Protein AF-A0A847MHP6-F1 (afdb_monomer_lite)

Secondary structure (DSSP, 8-state):
--GGGHHHHHHHHHHH-TT--EEEESSHHHHHHHHHHHHHTT-TT-EEEEES--HHHHHHHHTT-SEEEEEEE-HHHHHHHHHHHHHHHHTTPPPPS-----EEEE-GGGHHHHHHHHHSSPPPHHHHTT--

pLDDT: mean 96.23, std 4.52, range [62.81, 98.81]

Radius of gyration: 17.7 Å; chains: 1; bounding box: 39×30×49 Å

Sequence (132 aa):
ANPADSETIASALITQHPEITGFYVPWDTPAEGVVAACRAAKRPDIKIVTLDLGANNALDMAQDGNVVGIAADLAYMLGYTKAMMGVYGVLGKPAPPFVIVPAIKVTKENLVEGWRESLHQDPPPEIMDLYN

Foldseek 3Di:
DDLVCLLVVLLVCCVVCVVAQEDEDEADSSVLSNLVSCVVVVNQRYAYEYEADDQNLLLCQLVSGRYFKYKYFLQVVVVVVVVVQVVCVVVVHDDDPDDGGDIDIDGNVCSQVNCCRRPVDGHDVSSVVSVD

Structure (mmCIF, N/CA/C/O backbone):
data_AF-A0A847MHP6-F1
#
_entry.id   AF-A0A847MHP6-F1
#
loop_
_atom_site.group_PDB
_atom_site.id
_atom_site.type_symbol
_atom_site.label_atom_id
_atom_site.label_alt_id
_atom_site.label_comp_id
_atom_site.label_asym_id
_atom_site.label_entity_id
_atom_site.label_seq_id
_atom_site.pdbx_PDB_ins_code
_atom_site.Cartn_x
_atom_site.Cartn_y
_atom_site.Cartn_z
_atom_site.occupancy
_atom_site.B_iso_or_equiv
_atom_site.auth_seq_id
_atom_site.auth_comp_id
_atom_site.auth_asym_id
_atom_site.auth_atom_id
_atom_site.pdbx_PDB_model_num
ATOM 1 N N . ALA A 1 1 ? 13.244 -3.962 11.980 1.00 62.81 1 ALA A N 1
ATOM 2 C CA . ALA A 1 1 ? 13.841 -3.489 10.716 1.00 62.81 1 ALA A CA 1
ATOM 3 C C . ALA A 1 1 ? 13.437 -2.035 10.521 1.00 62.81 1 ALA A C 1
ATOM 5 O O . ALA A 1 1 ? 12.339 -1.689 10.951 1.00 62.81 1 ALA A O 1
ATOM 6 N N . ASN A 1 2 ? 14.304 -1.191 9.962 1.00 82.56 2 ASN A N 1
ATOM 7 C CA . ASN A 1 2 ? 13.951 0.190 9.638 1.00 82.56 2 ASN A CA 1
ATOM 8 C C . ASN A 1 2 ? 13.210 0.190 8.283 1.00 82.56 2 ASN A C 1
ATOM 10 O O . ASN A 1 2 ? 13.699 -0.451 7.355 1.00 82.56 2 ASN A O 1
ATOM 14 N N . PRO A 1 3 ? 12.048 0.858 8.132 1.00 78.12 3 PRO A N 1
ATOM 15 C CA . PRO A 1 3 ? 11.348 0.953 6.843 1.00 78.12 3 PRO A CA 1
ATOM 16 C C . PRO A 1 3 ? 12.240 1.409 5.684 1.00 78.12 3 PRO A C 1
ATOM 18 O O . PRO A 1 3 ? 12.071 0.938 4.561 1.00 78.12 3 PRO A O 1
ATOM 21 N N . ALA A 1 4 ? 13.222 2.267 5.975 1.00 83.00 4 ALA A N 1
ATOM 22 C CA . ALA A 1 4 ? 14.182 2.778 5.000 1.00 83.00 4 ALA A CA 1
ATOM 23 C C . ALA A 1 4 ? 15.094 1.691 4.398 1.00 83.00 4 ALA A C 1
ATOM 25 O O . ALA A 1 4 ? 15.670 1.894 3.334 1.00 83.00 4 ALA A O 1
ATOM 26 N N . ASP A 1 5 ? 15.207 0.523 5.037 1.00 94.06 5 ASP A N 1
ATOM 27 C CA . ASP A 1 5 ? 16.060 -0.568 4.554 1.00 94.06 5 ASP A CA 1
ATOM 28 C C . ASP A 1 5 ? 15.406 -1.346 3.391 1.00 94.06 5 ASP A C 1
ATOM 30 O O . ASP A 1 5 ? 16.079 -2.111 2.695 1.00 94.06 5 ASP A O 1
ATOM 34 N N . SER A 1 6 ? 14.095 -1.171 3.179 1.00 96.19 6 SER A N 1
ATOM 35 C CA . SER A 1 6 ? 13.284 -1.949 2.229 1.00 96.19 6 SER A CA 1
ATOM 36 C C . SER A 1 6 ? 13.791 -1.876 0.787 1.00 96.19 6 SER A C 1
ATOM 38 O O . SER A 1 6 ? 13.891 -2.914 0.137 1.00 96.19 6 SER A O 1
ATOM 40 N N . GLU A 1 7 ? 14.190 -0.696 0.306 1.00 97.25 7 GLU A N 1
ATOM 41 C CA . GLU A 1 7 ? 14.735 -0.520 -1.047 1.00 97.25 7 GLU A CA 1
ATOM 42 C C . GLU A 1 7 ? 16.046 -1.290 -1.236 1.00 97.25 7 GLU A C 1
ATOM 44 O O . GLU A 1 7 ? 16.232 -1.983 -2.240 1.00 97.25 7 GLU A O 1
ATOM 49 N N . THR A 1 8 ? 16.946 -1.218 -0.250 1.00 97.62 8 THR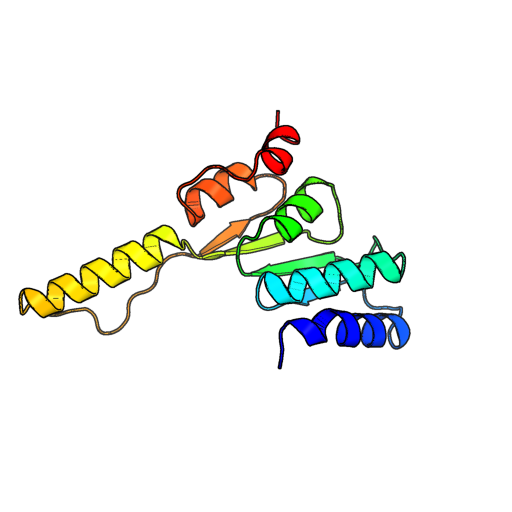 A N 1
ATOM 50 C CA . THR A 1 8 ? 18.242 -1.914 -0.302 1.00 97.62 8 THR A CA 1
ATOM 51 C C . THR A 1 8 ? 18.034 -3.426 -0.316 1.00 97.62 8 THR A C 1
ATOM 53 O O . THR A 1 8 ? 18.635 -4.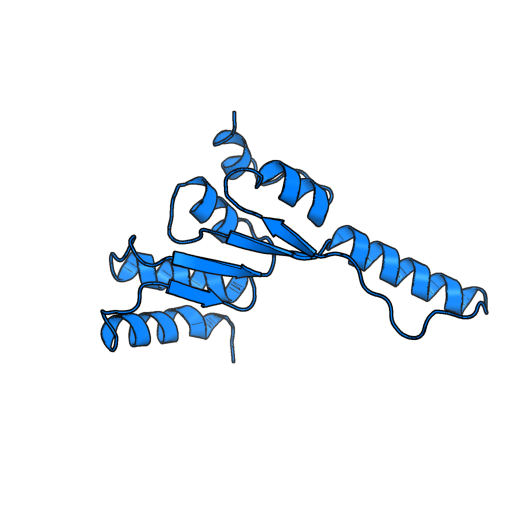136 -1.124 1.00 97.62 8 THR A O 1
ATOM 56 N N . ILE A 1 9 ? 17.143 -3.922 0.547 1.00 97.75 9 ILE A N 1
ATOM 57 C CA . ILE A 1 9 ? 16.814 -5.347 0.635 1.00 97.75 9 ILE A CA 1
ATOM 58 C C . ILE A 1 9 ? 16.154 -5.825 -0.664 1.00 97.75 9 ILE A C 1
ATOM 60 O O . ILE A 1 9 ? 16.583 -6.831 -1.227 1.00 97.75 9 ILE A O 1
ATOM 64 N N . ALA A 1 10 ? 15.154 -5.104 -1.177 1.00 98.12 10 ALA A N 1
ATOM 65 C CA . ALA A 1 10 ? 14.463 -5.472 -2.410 1.00 98.12 10 ALA A CA 1
ATOM 66 C C . ALA A 1 10 ? 15.402 -5.444 -3.622 1.00 98.12 10 ALA A C 1
ATOM 68 O O . ALA A 1 10 ? 15.385 -6.374 -4.424 1.00 98.12 10 ALA A O 1
ATOM 69 N N . SER A 1 11 ? 16.285 -4.447 -3.722 1.00 98.31 11 SER A N 1
ATOM 70 C CA . SER A 1 11 ? 17.295 -4.372 -4.787 1.00 98.31 11 SER A CA 1
ATOM 71 C C . SER A 1 11 ? 18.238 -5.577 -4.765 1.00 98.31 11 SER A C 1
ATOM 73 O O . SER A 1 11 ? 18.533 -6.169 -5.809 1.00 98.31 11 SER A O 1
ATOM 75 N N . ALA A 1 12 ? 18.679 -5.984 -3.570 1.00 98.38 12 ALA A N 1
ATOM 76 C CA . ALA A 1 12 ? 19.506 -7.169 -3.393 1.00 98.38 12 ALA A CA 1
ATOM 77 C C . ALA A 1 12 ? 18.751 -8.451 -3.781 1.00 98.38 12 ALA A C 1
ATOM 79 O O . ALA A 1 12 ? 19.323 -9.294 -4.473 1.00 98.38 12 ALA A O 1
ATOM 80 N N . LEU A 1 13 ? 17.478 -8.577 -3.391 1.00 98.44 13 LEU A N 1
ATOM 81 C CA . LEU A 1 13 ? 16.629 -9.718 -3.743 1.00 98.44 13 LEU A CA 1
ATOM 82 C C . LEU A 1 13 ? 16.397 -9.811 -5.251 1.00 98.44 13 LEU A C 1
ATOM 84 O O . LEU A 1 13 ? 16.622 -10.871 -5.817 1.00 98.44 13 LEU A O 1
ATOM 88 N N . ILE A 1 14 ? 16.030 -8.715 -5.918 1.00 98.50 14 ILE A N 1
ATOM 89 C CA . ILE A 1 14 ? 15.809 -8.689 -7.374 1.00 98.50 14 ILE A CA 1
ATOM 90 C C . ILE A 1 14 ? 17.088 -9.073 -8.133 1.00 98.50 14 ILE A C 1
ATOM 92 O O . ILE A 1 14 ? 17.025 -9.776 -9.139 1.00 98.50 14 ILE A O 1
ATOM 96 N N . THR A 1 15 ? 18.252 -8.631 -7.647 1.00 98.25 15 THR A N 1
ATOM 97 C CA . THR A 1 15 ? 19.552 -8.951 -8.261 1.00 98.25 15 THR A CA 1
ATOM 98 C C . THR A 1 15 ? 19.925 -10.423 -8.078 1.00 98.25 15 THR A C 1
ATOM 100 O O . THR A 1 15 ? 20.428 -11.050 -9.007 1.00 98.25 15 THR A O 1
ATOM 103 N N . GLN A 1 16 ? 19.706 -10.973 -6.881 1.00 98.56 16 GLN A N 1
ATOM 104 C CA . GLN A 1 16 ? 20.058 -12.360 -6.550 1.00 98.56 16 GLN A CA 1
ATOM 105 C C . GLN A 1 16 ? 19.054 -13.380 -7.103 1.00 98.56 16 GLN A C 1
ATOM 107 O O . GLN A 1 16 ? 19.442 -14.504 -7.410 1.00 98.56 16 GLN A O 1
ATOM 112 N N . HIS A 1 17 ? 17.793 -12.973 -7.242 1.00 98.25 17 HIS A N 1
ATOM 113 C CA . HIS A 1 17 ? 16.657 -13.811 -7.610 1.00 98.25 17 HIS A CA 1
ATOM 114 C C . HIS A 1 17 ? 15.869 -13.162 -8.759 1.00 98.25 17 HIS A C 1
ATOM 116 O O . HIS A 1 17 ? 14.780 -12.611 -8.547 1.00 98.25 17 HIS A O 1
ATOM 122 N N . PRO A 1 18 ? 16.404 -13.180 -9.995 1.00 96.69 18 PRO A N 1
ATOM 123 C CA . PRO A 1 18 ? 15.740 -12.573 -11.146 1.00 96.69 18 PRO A CA 1
ATOM 124 C C . PRO A 1 18 ? 14.361 -13.187 -11.444 1.00 96.69 18 PRO A C 1
ATOM 126 O O . PRO A 1 18 ? 13.534 -12.528 -12.071 1.00 96.69 18 PRO A O 1
ATOM 129 N N . GLU A 1 19 ? 14.086 -14.403 -10.970 1.00 98.19 19 GLU A N 1
ATOM 130 C CA . GLU A 1 19 ? 12.809 -15.112 -11.081 1.00 98.19 19 GLU A CA 1
ATOM 131 C C . GLU A 1 19 ? 11.674 -14.535 -10.223 1.00 98.19 19 GLU A C 1
ATOM 133 O O . GLU A 1 19 ? 10.520 -14.932 -10.402 1.00 98.19 19 GLU A O 1
ATOM 138 N N . ILE A 1 20 ? 11.963 -13.618 -9.292 1.00 98.31 20 ILE A N 1
ATOM 139 C CA . ILE A 1 20 ? 10.927 -12.971 -8.481 1.00 98.31 20 ILE A CA 1
ATOM 140 C C . ILE A 1 20 ? 9.933 -12.262 -9.400 1.00 98.31 20 ILE A C 1
ATOM 142 O O . ILE A 1 20 ? 10.312 -11.460 -10.252 1.00 98.31 20 ILE A O 1
ATOM 146 N N . THR A 1 21 ? 8.651 -12.543 -9.183 1.00 98.50 21 THR A N 1
ATOM 147 C CA . THR A 1 21 ? 7.522 -11.925 -9.896 1.00 98.50 21 THR A CA 1
ATOM 148 C C . THR A 1 21 ? 6.598 -11.145 -8.970 1.00 98.50 21 THR A C 1
ATOM 150 O O . THR A 1 21 ? 5.678 -10.482 -9.443 1.00 98.50 21 THR A O 1
ATOM 153 N N . GLY A 1 22 ? 6.841 -11.156 -7.657 1.00 98.44 22 GLY A N 1
ATOM 154 C CA . GLY A 1 22 ? 6.078 -10.316 -6.749 1.00 98.44 22 GLY A CA 1
ATOM 155 C C . GLY A 1 22 ? 6.607 -10.227 -5.327 1.00 98.44 22 GLY A C 1
ATOM 156 O O . GLY A 1 22 ? 7.412 -11.047 -4.886 1.00 98.44 22 GLY A O 1
ATOM 157 N N . PHE A 1 23 ? 6.110 -9.216 -4.620 1.00 98.56 23 PHE A N 1
ATOM 158 C CA . PHE A 1 23 ? 6.390 -8.941 -3.218 1.00 98.56 23 PHE A CA 1
ATOM 159 C C . PHE A 1 23 ? 5.090 -8.754 -2.437 1.00 98.56 23 PHE A C 1
ATOM 161 O O . PHE A 1 23 ? 4.154 -8.103 -2.902 1.00 98.56 23 PHE A O 1
ATOM 168 N N . TYR A 1 24 ? 5.074 -9.276 -1.213 1.00 98.06 24 TYR A N 1
ATOM 169 C CA . TYR A 1 24 ? 4.181 -8.795 -0.166 1.00 98.06 24 TYR A CA 1
ATOM 170 C C . TYR A 1 24 ? 4.977 -7.895 0.779 1.00 98.06 24 TYR A C 1
ATOM 172 O O . TYR A 1 24 ? 6.069 -8.276 1.208 1.00 98.06 24 TYR A O 1
ATOM 180 N N . VAL A 1 25 ? 4.435 -6.722 1.110 1.00 97.50 25 VAL A N 1
ATOM 181 C CA . VAL A 1 25 ? 5.109 -5.731 1.958 1.00 97.50 25 VAL A CA 1
ATOM 182 C C . VAL A 1 25 ? 4.166 -5.278 3.078 1.00 97.50 25 VAL A C 1
ATOM 184 O O . VAL A 1 25 ? 3.016 -4.955 2.792 1.00 97.50 25 VAL A O 1
ATOM 187 N N . PRO A 1 26 ? 4.597 -5.267 4.352 1.00 93.56 26 PRO A N 1
ATOM 188 C CA . PRO A 1 26 ? 3.667 -5.289 5.481 1.00 93.56 26 PRO A CA 1
ATOM 189 C C . PRO A 1 26 ? 2.953 -3.969 5.792 1.00 93.56 26 PRO A C 1
ATOM 191 O O . PRO A 1 26 ? 2.025 -4.012 6.590 1.00 93.56 26 PRO A O 1
ATOM 194 N N . TRP A 1 27 ? 3.381 -2.835 5.234 1.00 94.88 27 TRP A N 1
ATOM 195 C CA . TRP A 1 27 ? 2.637 -1.571 5.254 1.00 94.88 27 TRP A CA 1
ATOM 196 C C . TRP A 1 27 ? 3.179 -0.602 4.185 1.00 94.88 27 TRP A C 1
ATOM 198 O O . TRP A 1 27 ? 4.183 -0.900 3.531 1.00 94.88 27 TRP A O 1
ATOM 208 N N . ASP A 1 28 ? 2.557 0.568 4.065 1.00 95.75 28 ASP A N 1
ATOM 209 C CA . ASP A 1 28 ? 2.798 1.585 3.037 1.00 95.75 28 ASP A CA 1
ATOM 210 C C . ASP A 1 28 ? 4.271 2.026 2.887 1.00 95.75 28 ASP A C 1
ATOM 212 O O . ASP A 1 28 ? 4.890 1.802 1.847 1.00 95.75 28 ASP A O 1
ATOM 216 N N . THR A 1 29 ? 4.887 2.592 3.930 1.00 96.25 29 THR A N 1
ATOM 217 C CA . THR A 1 29 ? 6.250 3.161 3.843 1.00 96.25 29 THR A CA 1
ATOM 218 C C . THR A 1 29 ? 7.323 2.199 3.294 1.00 96.25 29 THR A C 1
ATOM 220 O O . THR A 1 29 ? 8.073 2.597 2.406 1.00 96.25 29 THR A O 1
ATOM 223 N N . PRO A 1 30 ? 7.465 0.941 3.761 1.00 97.38 30 PRO A N 1
ATOM 224 C CA . PRO A 1 30 ? 8.418 0.013 3.165 1.00 97.38 30 PRO A CA 1
ATOM 225 C C . PRO A 1 30 ? 8.015 -0.417 1.750 1.00 97.38 30 PRO A C 1
ATOM 227 O O . PRO A 1 30 ? 8.894 -0.770 0.968 1.00 97.38 30 PRO A O 1
ATOM 230 N N . ALA A 1 31 ? 6.727 -0.395 1.391 1.00 98.25 31 ALA A N 1
ATOM 231 C CA . ALA A 1 31 ? 6.304 -0.709 0.027 1.00 98.25 31 ALA A CA 1
ATOM 232 C C . ALA A 1 31 ? 6.800 0.340 -0.973 1.00 98.25 31 ALA A C 1
ATOM 234 O O . ALA A 1 31 ? 7.235 -0.042 -2.058 1.00 98.25 31 ALA A O 1
ATOM 235 N N . GLU A 1 32 ? 6.882 1.615 -0.574 1.00 97.88 32 GLU A N 1
ATOM 236 C CA . GLU A 1 32 ? 7.480 2.668 -1.407 1.00 97.88 32 GLU A CA 1
ATOM 237 C C . GLU A 1 32 ? 8.933 2.338 -1.787 1.00 97.88 32 GLU A C 1
ATOM 239 O O . GLU A 1 32 ? 9.332 2.485 -2.944 1.00 97.88 32 GLU A O 1
ATOM 244 N N . GLY A 1 33 ? 9.720 1.818 -0.837 1.00 97.81 33 GLY A N 1
ATOM 245 C CA . GLY A 1 33 ? 11.095 1.385 -1.097 1.00 97.81 33 GLY A CA 1
ATOM 246 C C . GLY A 1 33 ? 11.174 0.189 -2.052 1.00 97.81 33 GLY A C 1
ATOM 247 O O . GLY A 1 33 ? 12.053 0.131 -2.912 1.00 97.81 33 GLY A O 1
ATOM 248 N N . VAL A 1 34 ? 10.228 -0.752 -1.969 1.00 98.56 34 VAL A N 1
ATOM 249 C CA . VAL A 1 34 ? 10.154 -1.882 -2.914 1.00 98.56 34 VAL A CA 1
ATOM 250 C C . VAL A 1 34 ? 9.756 -1.413 -4.319 1.00 98.56 34 VAL A C 1
ATOM 252 O O . VAL A 1 34 ? 10.339 -1.883 -5.299 1.00 98.56 34 VAL A O 1
ATOM 255 N N . VAL A 1 35 ? 8.828 -0.456 -4.437 1.00 98.56 35 VAL A N 1
ATOM 256 C CA . VAL A 1 35 ? 8.472 0.192 -5.714 1.00 98.56 35 VAL A CA 1
ATOM 257 C C . VAL A 1 35 ? 9.695 0.890 -6.318 1.00 98.56 35 VAL A C 1
ATOM 259 O O . VAL A 1 35 ? 9.995 0.695 -7.500 1.00 98.56 35 VAL A O 1
ATOM 262 N N . ALA A 1 36 ? 10.451 1.643 -5.512 1.00 98.31 36 ALA A N 1
ATOM 263 C CA . ALA A 1 36 ? 11.683 2.300 -5.947 1.00 98.31 36 ALA A CA 1
ATOM 264 C C . ALA A 1 36 ? 12.715 1.291 -6.481 1.00 98.31 36 ALA A C 1
ATOM 266 O O . ALA A 1 36 ? 13.244 1.475 -7.581 1.00 98.31 36 ALA A O 1
ATOM 267 N N . ALA A 1 37 ? 12.924 0.177 -5.772 1.00 98.31 37 ALA A N 1
ATOM 268 C CA . ALA A 1 37 ? 13.816 -0.897 -6.206 1.00 98.31 37 ALA A CA 1
ATOM 269 C C . ALA A 1 37 ? 13.367 -1.539 -7.534 1.00 98.31 37 ALA A C 1
ATOM 271 O O . ALA A 1 37 ? 14.186 -1.736 -8.435 1.00 98.31 37 ALA A O 1
ATOM 272 N N . CYS A 1 38 ? 12.068 -1.820 -7.701 1.00 98.56 38 CYS A N 1
ATOM 273 C CA . CYS A 1 38 ? 11.526 -2.368 -8.951 1.00 98.56 38 CYS A CA 1
ATOM 274 C C . CYS A 1 38 ? 11.743 -1.409 -10.131 1.00 98.56 38 CYS A C 1
ATOM 276 O O . CYS A 1 38 ? 12.151 -1.833 -11.219 1.00 98.56 38 CYS A O 1
ATOM 278 N N . ARG A 1 39 ? 11.536 -0.106 -9.905 1.00 98.06 39 ARG A N 1
ATOM 279 C CA . ARG A 1 39 ? 11.766 0.951 -10.898 1.00 98.06 39 ARG A CA 1
ATOM 280 C C . ARG A 1 39 ? 13.244 1.064 -11.274 1.00 98.06 39 ARG A C 1
ATOM 282 O O . ARG A 1 39 ? 13.562 1.091 -12.463 1.00 98.06 39 ARG A O 1
ATOM 289 N N . ALA A 1 40 ? 14.144 1.071 -10.291 1.00 98.19 40 ALA A N 1
ATOM 290 C CA . ALA A 1 40 ? 15.591 1.115 -10.509 1.00 98.19 40 ALA A CA 1
ATOM 291 C C . ALA A 1 40 ? 16.092 -0.107 -11.300 1.00 98.19 40 ALA A C 1
ATOM 293 O O . ALA A 1 40 ? 16.904 0.031 -12.217 1.00 98.19 40 ALA A O 1
ATOM 294 N N . ALA A 1 41 ? 15.546 -1.289 -11.006 1.00 98.06 41 ALA A N 1
ATOM 295 C CA . ALA A 1 41 ? 15.849 -2.532 -11.709 1.00 98.06 41 ALA A CA 1
ATOM 296 C C . ALA A 1 41 ? 15.178 -2.654 -13.091 1.00 98.06 41 ALA A C 1
ATOM 298 O O . ALA A 1 41 ? 15.461 -3.606 -13.817 1.00 98.06 41 ALA A O 1
ATOM 299 N N . LYS A 1 42 ? 14.296 -1.714 -13.470 1.00 98.00 42 LYS A N 1
ATOM 300 C CA . LYS A 1 42 ? 13.473 -1.771 -14.692 1.00 98.00 42 LYS A CA 1
ATOM 301 C C . LYS A 1 42 ? 12.660 -3.071 -14.787 1.00 98.00 42 LYS A C 1
ATOM 303 O O . LYS A 1 42 ? 12.599 -3.692 -15.847 1.00 98.00 42 LYS A O 1
ATOM 308 N N . ARG A 1 43 ? 12.033 -3.469 -13.675 1.00 98.38 43 ARG A N 1
ATOM 309 C CA . ARG A 1 43 ? 11.206 -4.682 -13.535 1.00 98.38 43 ARG A CA 1
ATOM 310 C C . ARG A 1 43 ? 9.714 -4.344 -13.346 1.00 98.38 43 ARG A C 1
ATOM 312 O O . ARG A 1 43 ? 9.178 -4.525 -12.252 1.00 98.38 43 ARG A O 1
ATOM 319 N N . PRO A 1 44 ? 9.011 -3.839 -14.382 1.00 98.12 44 PRO A N 1
ATOM 320 C CA . PRO A 1 44 ? 7.573 -3.527 -14.299 1.00 98.12 44 PRO A CA 1
ATOM 321 C C . PRO A 1 44 ? 6.687 -4.785 -14.189 1.00 98.12 44 PRO A C 1
ATOM 323 O O . PRO A 1 44 ? 5.489 -4.718 -13.906 1.00 98.12 44 PRO A O 1
ATOM 326 N N . ASP A 1 45 ? 7.271 -5.954 -14.443 1.00 98.44 45 ASP A N 1
ATOM 327 C CA . ASP A 1 45 ? 6.623 -7.257 -14.358 1.00 98.44 45 ASP A CA 1
ATOM 328 C C . ASP A 1 45 ? 6.420 -7.735 -12.911 1.00 98.44 45 ASP A C 1
ATOM 330 O O . ASP A 1 45 ? 5.528 -8.546 -12.668 1.00 98.44 45 ASP A O 1
ATOM 334 N N . ILE A 1 46 ? 7.183 -7.207 -11.948 1.00 98.81 46 ILE A N 1
ATOM 335 C CA . ILE A 1 46 ? 7.045 -7.559 -10.530 1.00 98.81 46 ILE A CA 1
ATOM 336 C C . ILE A 1 46 ? 5.779 -6.925 -9.950 1.00 98.81 46 ILE A C 1
ATOM 338 O O . ILE A 1 46 ? 5.575 -5.719 -10.074 1.00 98.81 46 ILE A O 1
ATOM 342 N N . LYS A 1 47 ? 4.932 -7.717 -9.288 1.00 98.81 47 LYS A N 1
ATOM 343 C CA . LYS A 1 47 ? 3.685 -7.238 -8.673 1.00 98.81 47 LYS A CA 1
ATOM 344 C C . LYS A 1 47 ? 3.805 -7.094 -7.161 1.00 98.81 47 LYS A C 1
ATOM 346 O O . LYS A 1 47 ? 4.341 -7.968 -6.488 1.00 98.81 47 LYS A O 1
ATOM 351 N N . ILE A 1 48 ? 3.296 -5.996 -6.618 1.00 98.81 48 ILE A N 1
ATOM 352 C CA . ILE A 1 48 ? 3.385 -5.663 -5.197 1.00 98.81 48 ILE A CA 1
ATOM 353 C C . ILE A 1 48 ? 1.979 -5.648 -4.602 1.00 98.81 48 ILE A C 1
ATOM 355 O O . ILE A 1 48 ? 1.080 -4.986 -5.121 1.00 98.81 48 ILE A O 1
ATOM 359 N N . VAL A 1 49 ? 1.804 -6.374 -3.499 1.00 98.62 49 VAL A N 1
ATOM 360 C CA . VAL A 1 49 ? 0.641 -6.245 -2.615 1.00 98.62 49 VAL A CA 1
ATOM 361 C C . VAL A 1 49 ? 1.120 -5.724 -1.270 1.00 98.62 49 VAL A C 1
ATOM 363 O O . VAL A 1 49 ? 2.109 -6.221 -0.727 1.00 98.62 49 VAL A O 1
ATOM 366 N N . THR A 1 50 ? 0.424 -4.734 -0.723 1.00 98.19 50 THR A N 1
ATOM 367 C CA . THR A 1 50 ? 0.778 -4.159 0.577 1.00 98.19 50 THR A CA 1
ATOM 368 C C . THR A 1 50 ? -0.431 -3.954 1.484 1.00 98.19 50 THR A C 1
ATOM 370 O O . THR A 1 50 ? -1.544 -4.360 1.146 1.00 98.19 50 THR A O 1
ATOM 373 N N . LEU A 1 51 ? -0.188 -3.392 2.662 1.00 96.81 51 LEU A N 1
ATOM 374 C CA . LEU A 1 51 ? -1.179 -2.995 3.645 1.00 96.81 51 LEU A CA 1
ATOM 375 C C . LEU A 1 51 ? -1.053 -1.483 3.899 1.00 96.81 51 LEU A C 1
ATOM 377 O O . LEU A 1 51 ? 0.015 -0.920 3.686 1.00 96.81 51 LEU A O 1
ATOM 381 N N . ASP A 1 52 ? -2.128 -0.854 4.361 1.00 94.75 52 ASP A N 1
ATOM 382 C CA . ASP A 1 52 ? -2.289 0.594 4.537 1.00 94.75 52 ASP A CA 1
ATOM 383 C C . ASP A 1 52 ? -2.354 1.387 3.226 1.00 94.75 52 ASP A C 1
ATOM 385 O O . ASP A 1 52 ? -1.633 1.148 2.258 1.00 94.75 52 ASP A O 1
ATOM 389 N N . LEU A 1 53 ? -3.245 2.379 3.206 1.00 97.00 53 LEU A N 1
ATOM 390 C CA . LEU A 1 53 ? -3.315 3.344 2.118 1.00 97.00 53 LEU A CA 1
ATOM 391 C C . LEU A 1 53 ? -2.292 4.455 2.337 1.00 97.00 53 LEU A C 1
ATOM 393 O O . LEU A 1 53 ? -2.358 5.178 3.332 1.00 97.00 53 LEU A O 1
ATOM 397 N N . GLY A 1 54 ? -1.429 4.648 1.346 1.00 96.62 54 GLY A N 1
ATOM 398 C CA . GLY A 1 54 ? -0.603 5.839 1.209 1.00 96.62 54 GLY A CA 1
ATOM 399 C C . GLY A 1 54 ? -0.574 6.340 -0.225 1.00 96.62 54 GLY A C 1
ATOM 400 O O . GLY A 1 54 ? -0.789 5.598 -1.188 1.00 96.62 54 GLY A O 1
ATOM 401 N N . ALA A 1 55 ? -0.353 7.647 -0.361 1.00 97.12 55 ALA A N 1
ATOM 402 C CA . ALA A 1 55 ? -0.519 8.361 -1.622 1.00 97.12 55 ALA A CA 1
ATOM 403 C C . ALA A 1 55 ? 0.404 7.831 -2.727 1.00 97.12 55 ALA A C 1
ATOM 405 O O . ALA A 1 55 ? -0.039 7.669 -3.859 1.00 97.12 55 ALA A O 1
ATOM 406 N N . ASN A 1 56 ? 1.661 7.514 -2.408 1.00 97.50 56 ASN A N 1
ATOM 407 C CA . ASN A 1 56 ? 2.640 7.093 -3.409 1.00 97.50 56 ASN A CA 1
ATOM 408 C C . ASN A 1 56 ? 2.314 5.714 -3.993 1.00 97.50 56 ASN A C 1
ATOM 410 O O . ASN A 1 56 ? 2.303 5.551 -5.211 1.00 97.50 56 ASN A O 1
ATOM 414 N N . ASN A 1 57 ? 1.999 4.734 -3.143 1.00 98.38 57 ASN A N 1
ATOM 415 C CA . ASN A 1 57 ? 1.649 3.385 -3.591 1.00 98.38 57 ASN A CA 1
ATOM 416 C C . ASN A 1 57 ? 0.280 3.345 -4.287 1.00 98.38 57 ASN A C 1
ATOM 418 O O . ASN A 1 57 ? 0.102 2.623 -5.266 1.00 98.38 57 ASN A O 1
ATOM 422 N N . ALA A 1 58 ? -0.680 4.150 -3.823 1.00 98.38 58 ALA A N 1
ATOM 423 C CA . ALA A 1 58 ? -1.968 4.304 -4.491 1.00 98.38 58 ALA A CA 1
ATOM 424 C C . ALA A 1 58 ? -1.830 4.967 -5.870 1.00 98.38 58 ALA A C 1
ATOM 426 O O . ALA A 1 58 ? -2.486 4.537 -6.819 1.00 98.38 58 ALA A O 1
ATOM 427 N N . LEU A 1 59 ? -0.958 5.971 -5.999 1.00 98.44 59 LEU A N 1
ATOM 428 C CA . LEU A 1 59 ? -0.646 6.598 -7.280 1.00 98.44 59 LEU A CA 1
ATOM 429 C C . LEU A 1 59 ? 0.051 5.615 -8.228 1.00 98.44 59 LEU A C 1
ATOM 431 O O . LEU A 1 59 ? -0.344 5.525 -9.387 1.00 98.44 59 LEU A O 1
ATOM 435 N N . ASP A 1 60 ? 1.027 4.844 -7.737 1.00 98.69 60 ASP A N 1
ATOM 436 C CA . ASP A 1 60 ? 1.683 3.790 -8.521 1.00 98.69 60 ASP A CA 1
ATOM 437 C C . ASP A 1 60 ? 0.655 2.780 -9.056 1.00 98.69 60 ASP A C 1
ATOM 439 O O . ASP A 1 60 ? 0.629 2.506 -10.255 1.00 98.69 60 ASP A O 1
ATOM 443 N N . MET A 1 61 ? -0.271 2.313 -8.211 1.00 98.62 61 MET A N 1
ATOM 444 C CA . MET A 1 61 ? -1.356 1.420 -8.634 1.00 98.62 61 MET A CA 1
ATOM 445 C C . MET A 1 61 ? -2.295 2.070 -9.660 1.00 98.62 61 MET A C 1
ATOM 447 O O . MET A 1 61 ? -2.655 1.444 -10.658 1.00 98.62 61 MET A O 1
ATOM 451 N N . ALA A 1 62 ? -2.692 3.329 -9.448 1.00 98.38 62 ALA A N 1
ATOM 452 C CA . ALA A 1 62 ? -3.559 4.053 -10.377 1.00 98.38 62 ALA A CA 1
ATOM 453 C C . ALA A 1 62 ? -2.917 4.206 -11.770 1.00 98.38 62 ALA A C 1
ATOM 455 O O . ALA A 1 62 ? -3.611 4.122 -12.785 1.00 98.38 62 ALA A O 1
ATOM 456 N N . GLN A 1 63 ? -1.590 4.347 -11.824 1.00 97.75 63 GLN A N 1
ATOM 457 C CA . GLN A 1 63 ? -0.793 4.482 -13.046 1.00 97.75 63 GLN A CA 1
ATOM 458 C C . GLN A 1 63 ? -0.388 3.143 -13.694 1.00 97.75 63 GLN A C 1
ATOM 460 O O . GLN A 1 63 ? 0.491 3.130 -14.553 1.00 97.75 63 GLN A O 1
ATOM 465 N N . ASP A 1 64 ? -1.015 2.023 -13.308 1.00 97.88 64 ASP A N 1
ATOM 466 C CA . ASP A 1 64 ? -0.671 0.673 -13.791 1.00 97.88 64 ASP A CA 1
ATOM 467 C C . ASP A 1 64 ? 0.785 0.265 -13.482 1.00 97.88 64 ASP A C 1
ATOM 469 O O . ASP A 1 64 ? 1.436 -0.444 -14.257 1.00 97.88 64 ASP A O 1
ATOM 473 N N . GLY A 1 65 ? 1.303 0.727 -12.342 1.00 98.44 65 GLY A N 1
ATOM 474 C CA . GLY A 1 65 ? 2.644 0.442 -11.851 1.00 98.44 65 GLY A CA 1
ATOM 475 C C . GLY A 1 65 ? 2.830 -0.972 -11.287 1.00 98.44 65 GLY A C 1
ATOM 476 O O . GLY A 1 65 ? 2.234 -1.965 -11.722 1.00 98.44 65 GLY A O 1
ATOM 477 N N . ASN A 1 66 ? 3.739 -1.081 -10.321 1.00 98.75 66 ASN A N 1
ATOM 478 C CA . ASN A 1 66 ? 4.075 -2.345 -9.679 1.00 98.75 66 ASN A CA 1
ATOM 479 C C . ASN A 1 66 ? 3.035 -2.742 -8.617 1.00 98.75 66 ASN A C 1
ATOM 481 O O . ASN A 1 66 ? 2.803 -3.938 -8.426 1.00 98.75 66 ASN A O 1
ATOM 485 N N . VAL A 1 67 ? 2.397 -1.784 -7.936 1.00 98.81 67 VAL A N 1
ATOM 486 C CA . VAL A 1 67 ? 1.364 -2.059 -6.923 1.00 98.81 67 VAL A CA 1
ATOM 487 C C . VAL A 1 67 ? 0.065 -2.511 -7.594 1.00 98.81 67 VAL A C 1
ATOM 489 O O . VAL A 1 67 ? -0.476 -1.817 -8.446 1.00 98.81 67 VAL A O 1
ATOM 492 N N . VAL A 1 68 ? -0.451 -3.681 -7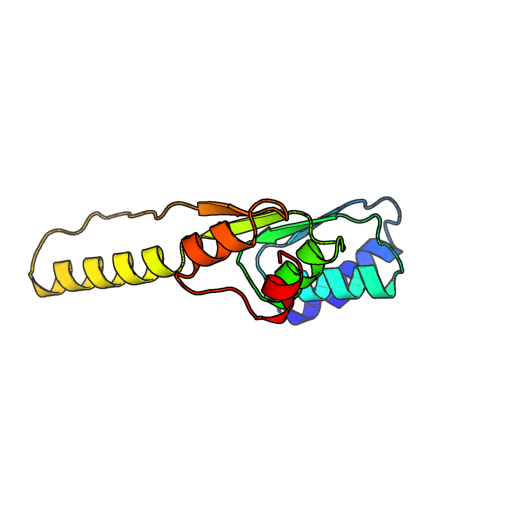.205 1.00 98.69 68 VAL A N 1
ATOM 493 C CA . VAL A 1 68 ? -1.689 -4.270 -7.769 1.00 98.69 68 VAL A CA 1
ATOM 494 C C . VAL A 1 68 ? -2.802 -4.462 -6.743 1.00 98.69 68 VAL A C 1
ATOM 496 O O . VAL A 1 68 ? -3.926 -4.809 -7.104 1.00 98.69 68 VAL A O 1
ATOM 499 N N . GLY A 1 69 ? -2.501 -4.278 -5.460 1.00 98.50 69 GLY A N 1
ATOM 500 C CA . GLY A 1 69 ? -3.490 -4.417 -4.405 1.00 98.50 69 GLY A CA 1
ATOM 501 C C . GLY A 1 69 ? -2.993 -3.910 -3.062 1.00 98.50 69 GLY A C 1
ATOM 502 O O . GLY A 1 69 ? -1.814 -4.024 -2.726 1.00 98.50 69 GLY A O 1
ATOM 503 N N . ILE A 1 70 ? -3.925 -3.371 -2.288 1.00 98.62 70 ILE A N 1
ATOM 504 C CA . ILE A 1 70 ? -3.692 -2.826 -0.958 1.00 98.62 70 ILE A CA 1
ATOM 505 C C . ILE A 1 70 ? -4.766 -3.393 -0.027 1.00 98.62 70 ILE A C 1
ATOM 507 O O . ILE A 1 70 ? -5.962 -3.278 -0.292 1.00 98.62 70 ILE A O 1
ATOM 511 N N . ALA A 1 71 ? -4.357 -4.030 1.065 1.00 98.00 71 ALA A N 1
ATOM 512 C CA . ALA A 1 71 ? -5.246 -4.307 2.185 1.00 98.00 71 ALA A CA 1
ATOM 513 C C . ALA A 1 71 ? -5.331 -3.046 3.052 1.00 98.00 71 ALA A C 1
ATOM 515 O O . ALA A 1 71 ? -4.309 -2.551 3.512 1.00 98.00 71 ALA A O 1
ATOM 516 N N . ALA A 1 72 ? -6.525 -2.510 3.276 1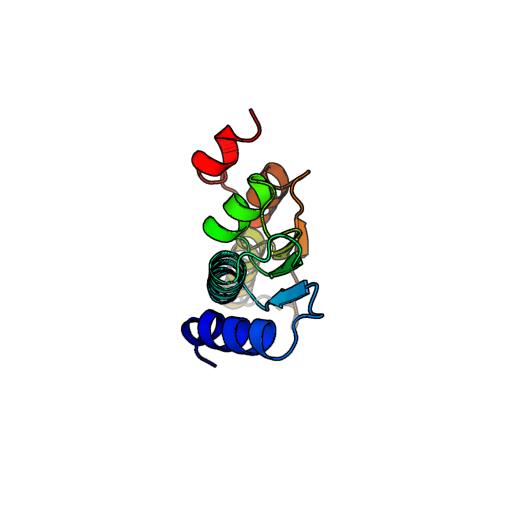.00 97.00 72 ALA A N 1
ATOM 517 C CA . ALA A 1 72 ? -6.682 -1.299 4.073 1.00 97.00 72 ALA A CA 1
ATOM 518 C C . ALA A 1 72 ? -7.560 -1.571 5.289 1.00 97.00 72 ALA A C 1
ATOM 520 O O . ALA A 1 72 ? -8.691 -2.042 5.156 1.00 97.00 72 ALA A O 1
ATOM 521 N N . ASP A 1 73 ? -7.058 -1.232 6.470 1.00 93.94 73 ASP A N 1
ATOM 522 C CA . ASP A 1 73 ? -7.901 -1.119 7.652 1.00 93.94 73 ASP A CA 1
ATOM 523 C C . ASP A 1 73 ? -8.829 0.093 7.507 1.00 93.94 73 ASP A C 1
ATOM 525 O O . ASP A 1 73 ? -8.504 1.078 6.839 1.00 93.94 73 ASP A O 1
ATOM 529 N N . LEU A 1 74 ? -9.985 0.068 8.169 1.00 96.12 74 LEU A N 1
ATOM 530 C CA . LEU A 1 74 ? -10.845 1.247 8.262 1.00 96.12 74 LEU A CA 1
ATOM 531 C C . LEU A 1 74 ? -10.297 2.216 9.321 1.00 96.12 74 LEU A C 1
ATOM 533 O O . LEU A 1 74 ? -10.796 2.260 10.447 1.00 96.12 74 LEU A O 1
ATOM 537 N N . ALA A 1 75 ? -9.243 2.967 8.987 1.00 94.31 75 ALA A N 1
ATOM 538 C CA . ALA A 1 75 ? -8.485 3.795 9.931 1.00 94.31 75 ALA A CA 1
ATOM 539 C C . ALA A 1 75 ? -9.362 4.806 10.688 1.00 94.31 75 ALA A C 1
ATOM 541 O O . ALA A 1 75 ? -9.203 4.984 11.901 1.00 94.31 75 ALA A O 1
ATOM 542 N N . TYR A 1 76 ? -10.338 5.420 10.010 1.00 95.75 76 TYR A N 1
ATOM 543 C CA . TYR A 1 76 ? -11.311 6.284 10.678 1.00 95.75 7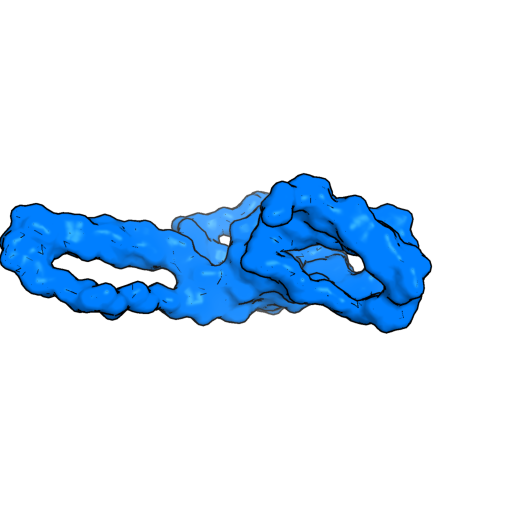6 TYR A CA 1
ATOM 544 C C . TYR A 1 76 ? -12.114 5.509 11.732 1.00 95.75 76 TYR A C 1
ATOM 546 O O . TYR A 1 76 ? -12.207 5.926 12.890 1.00 95.75 76 TYR A O 1
ATOM 554 N N . MET A 1 77 ? -12.655 4.347 11.354 1.00 95.81 77 MET A N 1
ATOM 555 C CA . MET A 1 77 ? -13.426 3.491 12.257 1.00 95.81 77 MET A CA 1
ATOM 556 C C . MET A 1 77 ? -12.579 2.966 13.412 1.00 95.81 77 MET A C 1
ATOM 558 O O . MET A 1 77 ? -13.089 2.850 14.528 1.00 95.81 77 MET A O 1
ATOM 562 N N . LEU A 1 78 ? -11.293 2.694 13.186 1.00 95.62 78 LEU A N 1
ATOM 563 C CA . LEU A 1 78 ? -10.350 2.306 14.231 1.00 95.62 78 LEU A CA 1
ATOM 564 C C . LEU A 1 78 ? -10.213 3.420 15.276 1.00 95.62 78 LEU A C 1
ATOM 566 O O . LEU A 1 78 ? -10.361 3.169 16.476 1.00 95.62 78 LEU A O 1
ATOM 570 N N . GLY A 1 79 ? -9.992 4.659 14.828 1.00 95.81 79 GLY A N 1
ATOM 571 C CA . GLY A 1 79 ? -9.909 5.833 15.697 1.00 95.81 79 GLY A CA 1
ATOM 572 C C . GLY A 1 79 ? -11.210 6.097 16.459 1.00 95.81 79 GLY A C 1
ATOM 573 O O . GLY A 1 79 ? -11.192 6.244 17.684 1.00 95.81 79 GLY A O 1
ATOM 574 N N . TYR A 1 80 ? -12.345 6.082 15.755 1.00 96.00 80 TYR A N 1
ATOM 575 C CA . TYR A 1 80 ? -13.678 6.241 16.340 1.00 96.00 80 TYR A CA 1
ATOM 576 C C . TYR A 1 80 ? -13.953 5.187 17.419 1.00 96.00 80 TYR A C 1
ATOM 578 O O . TYR A 1 80 ? -14.305 5.515 18.554 1.00 96.00 80 TYR A O 1
ATOM 586 N N . THR A 1 81 ? -13.731 3.913 17.093 1.00 95.94 81 THR A N 1
ATOM 587 C CA . THR A 1 81 ? -13.970 2.789 18.003 1.00 95.94 81 THR A CA 1
ATOM 588 C C . THR A 1 81 ? -13.081 2.894 19.237 1.00 95.94 81 THR A C 1
ATOM 590 O O . THR A 1 81 ? -13.565 2.748 20.360 1.00 95.94 81 THR A O 1
ATOM 593 N N . LYS A 1 82 ? -11.799 3.239 19.066 1.00 95.44 82 LYS A N 1
ATOM 594 C CA . LYS A 1 82 ? -10.873 3.461 20.183 1.00 95.44 82 LYS A CA 1
ATOM 595 C C . LYS A 1 82 ? -11.343 4.592 21.104 1.00 95.44 82 LYS A C 1
ATOM 597 O O . LYS A 1 82 ? -11.283 4.440 22.325 1.00 95.44 82 LYS A O 1
ATOM 602 N N . ALA A 1 83 ? -11.841 5.696 20.548 1.00 96.56 83 ALA A N 1
ATOM 603 C CA . ALA A 1 83 ? -12.390 6.796 21.340 1.00 96.56 83 ALA A CA 1
ATOM 604 C C . ALA A 1 83 ? -13.631 6.355 22.137 1.00 96.56 83 ALA A C 1
ATOM 606 O O . ALA A 1 83 ? -13.723 6.623 23.337 1.00 96.56 83 ALA A O 1
ATOM 607 N N . MET A 1 84 ? -14.538 5.601 21.508 1.00 95.81 84 MET A N 1
ATOM 608 C CA . MET A 1 84 ? -15.717 5.038 22.173 1.00 95.81 84 MET A CA 1
ATOM 609 C C . MET A 1 84 ? -15.343 4.099 23.325 1.00 95.81 84 MET A C 1
ATOM 611 O O . MET A 1 84 ? -15.950 4.179 24.395 1.00 95.81 84 MET A O 1
ATOM 615 N N . MET A 1 85 ? -14.304 3.275 23.162 1.00 95.38 85 MET A N 1
ATOM 616 C CA . MET A 1 85 ? -13.793 2.434 24.250 1.00 95.38 85 MET A CA 1
ATOM 617 C C . MET A 1 85 ? -13.285 3.257 25.440 1.00 95.38 85 MET A C 1
ATOM 619 O O . MET A 1 85 ? -13.536 2.899 26.591 1.00 95.38 85 MET A O 1
ATOM 623 N N . GLY A 1 86 ? -12.637 4.396 25.181 1.00 95.00 86 GLY A N 1
ATOM 624 C CA . GLY A 1 86 ? -12.249 5.344 26.227 1.00 95.00 86 GLY A CA 1
ATOM 625 C C . GLY A 1 86 ? -13.455 5.919 26.981 1.00 95.00 86 GLY A C 1
ATOM 626 O O . GLY A 1 86 ? -13.449 5.967 28.212 1.00 95.00 86 GLY A O 1
ATOM 627 N N . VAL A 1 87 ? -14.525 6.283 26.264 1.00 96.94 87 VAL A N 1
ATOM 628 C CA . VAL A 1 87 ? -15.774 6.795 26.861 1.00 96.94 87 VAL A CA 1
ATOM 629 C C . VAL A 1 87 ? -16.420 5.768 27.792 1.00 96.94 87 VAL A C 1
ATOM 631 O O . VAL A 1 87 ? -16.923 6.139 28.851 1.00 96.94 87 VAL A O 1
ATOM 634 N N . TYR A 1 88 ? -16.382 4.477 27.449 1.00 96.56 88 TYR A N 1
ATOM 635 C CA . TYR A 1 88 ? -16.896 3.421 28.328 1.00 96.56 88 TYR A CA 1
ATOM 636 C C . TYR A 1 88 ? -16.176 3.424 29.679 1.00 96.56 88 TYR A C 1
ATOM 638 O O . TYR A 1 88 ? -16.839 3.405 30.715 1.00 96.56 88 TYR A O 1
ATOM 646 N N . GLY A 1 89 ? -14.844 3.540 29.667 1.00 95.12 89 GLY A N 1
ATOM 647 C CA . GLY A 1 89 ? -14.040 3.655 30.884 1.00 95.12 89 GLY A CA 1
ATOM 648 C C . GLY A 1 89 ? -14.408 4.879 31.727 1.00 95.12 89 GLY A C 1
ATOM 649 O O . GLY A 1 89 ? -14.611 4.749 32.931 1.00 95.12 89 GLY A O 1
ATOM 650 N N . VAL A 1 90 ? -14.579 6.048 31.098 1.00 97.44 90 VAL A N 1
ATOM 651 C CA . VAL A 1 90 ? -14.986 7.292 31.788 1.00 97.44 90 VAL A CA 1
ATOM 652 C C . VAL A 1 90 ? -16.374 7.166 32.425 1.00 97.44 90 VAL A C 1
ATOM 654 O O . VAL A 1 90 ? -16.596 7.659 33.527 1.00 97.44 90 VAL A O 1
ATOM 657 N N . LEU A 1 91 ? -17.308 6.491 31.754 1.00 97.75 91 LEU A N 1
ATOM 658 C CA . LEU A 1 91 ? -18.675 6.289 32.241 1.00 97.75 91 LEU A CA 1
ATOM 659 C C . LEU A 1 91 ? -18.819 5.108 33.216 1.00 97.75 91 LEU A C 1
ATOM 661 O O . LEU A 1 91 ? -19.938 4.815 33.636 1.00 97.75 91 LEU A O 1
ATOM 665 N N . GLY A 1 92 ? -17.734 4.394 33.540 1.00 96.75 92 GLY A N 1
ATOM 666 C CA . GLY A 1 92 ? -17.783 3.186 34.371 1.00 96.75 92 GLY A CA 1
ATOM 667 C C . GLY A 1 92 ? -18.568 2.030 33.736 1.00 96.75 92 GLY A C 1
ATOM 668 O O . GLY A 1 92 ? -19.091 1.173 34.446 1.00 96.75 92 GLY A O 1
ATOM 669 N N . LYS A 1 93 ? -18.692 2.012 32.403 1.00 97.19 93 LYS A N 1
ATOM 670 C CA . LYS A 1 93 ? -19.391 0.961 31.653 1.00 97.19 93 LYS A CA 1
ATOM 671 C C . LYS A 1 93 ? -18.432 -0.178 31.288 1.00 97.19 93 LYS A C 1
ATOM 673 O O . LYS A 1 93 ? -17.275 0.084 30.960 1.00 97.19 93 LYS A O 1
ATOM 678 N N . PRO A 1 94 ? -18.901 -1.438 31.272 1.00 94.75 94 PRO A N 1
ATOM 679 C CA . PRO A 1 94 ? -18.083 -2.564 30.841 1.00 94.75 94 PRO A CA 1
ATOM 680 C C . PRO A 1 94 ? -17.784 -2.482 29.339 1.00 94.75 94 PRO A C 1
ATOM 682 O O . PRO A 1 94 ? -18.690 -2.411 28.511 1.00 94.75 94 PRO A O 1
ATOM 685 N N . ALA A 1 95 ? -16.498 -2.510 29.008 1.00 93.19 95 ALA A N 1
ATOM 686 C CA . ALA A 1 95 ? -15.950 -2.554 27.659 1.00 93.19 95 ALA A CA 1
ATOM 687 C C . ALA A 1 95 ? -15.721 -4.010 27.204 1.00 93.19 95 ALA A C 1
ATOM 689 O O . ALA A 1 95 ? -15.265 -4.815 28.021 1.00 93.19 95 ALA A O 1
ATOM 690 N N . PRO A 1 96 ? -15.968 -4.374 25.929 1.00 91.94 96 PRO A N 1
ATOM 691 C CA . PRO A 1 96 ? -15.524 -5.664 25.410 1.00 91.94 96 PRO A CA 1
ATOM 692 C C . PRO A 1 96 ? -13.994 -5.816 25.521 1.00 91.94 96 PRO A C 1
ATOM 694 O O . PRO A 1 96 ? -13.274 -4.844 25.286 1.00 91.94 96 PRO A O 1
ATOM 697 N N . PRO A 1 97 ? -13.476 -7.018 25.841 1.00 90.88 97 PRO A N 1
ATOM 698 C CA . PRO A 1 97 ? -12.038 -7.242 26.021 1.00 90.88 97 PRO A CA 1
ATOM 699 C C . PRO A 1 97 ? -11.254 -7.264 24.700 1.00 90.88 97 PRO A C 1
ATOM 701 O O . PRO A 1 97 ? -10.034 -7.133 24.706 1.00 90.88 97 PRO A O 1
ATOM 704 N N . PHE A 1 98 ? -11.945 -7.445 2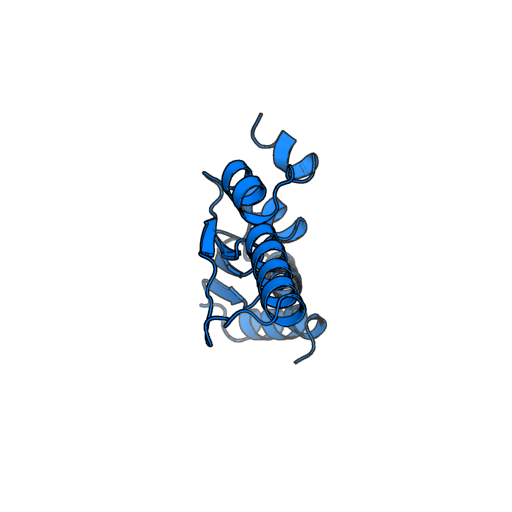3.573 1.00 93.81 98 PHE A N 1
ATOM 705 C CA . PHE A 1 98 ? -11.365 -7.480 22.237 1.00 93.81 98 PHE A CA 1
ATOM 706 C C . PHE A 1 98 ? -12.361 -6.887 21.243 1.00 93.81 98 PHE A C 1
ATOM 708 O O . PHE A 1 98 ? -13.538 -7.252 21.250 1.00 93.81 98 PHE A O 1
ATOM 715 N N . VAL A 1 99 ? -11.893 -5.960 20.410 1.00 93.00 99 VAL A N 1
ATOM 716 C CA . VAL A 1 99 ? -12.702 -5.266 19.405 1.00 93.00 99 VAL A CA 1
ATOM 717 C C . VAL A 1 99 ? -11.910 -5.232 18.107 1.00 93.00 99 VAL A C 1
ATOM 719 O O . VAL A 1 99 ? -10.721 -4.923 18.120 1.00 93.00 99 VAL A O 1
ATOM 722 N N . ILE A 1 100 ? -12.579 -5.547 17.002 1.00 93.44 100 ILE A N 1
ATOM 723 C CA . ILE A 1 100 ? -12.019 -5.490 15.652 1.00 93.44 100 ILE A CA 1
ATOM 724 C C . ILE A 1 100 ? -12.788 -4.467 14.829 1.00 93.44 100 ILE A C 1
ATOM 726 O O . ILE A 1 100 ? -13.997 -4.307 15.002 1.00 93.44 100 ILE A O 1
ATOM 730 N N . VAL A 1 101 ? -12.085 -3.811 13.915 1.00 92.69 101 VAL A N 1
ATOM 731 C CA . VAL A 1 101 ? -12.707 -3.112 12.791 1.00 92.69 101 VAL A CA 1
ATOM 732 C C . VAL A 1 101 ? -12.486 -3.939 11.524 1.00 92.69 101 VAL A C 1
ATOM 734 O O . VAL A 1 101 ? -11.513 -4.693 11.464 1.00 92.69 101 VAL A O 1
ATOM 737 N N . PRO A 1 102 ? -13.386 -3.860 10.533 1.00 92.75 102 PRO A N 1
ATOM 738 C CA . PRO A 1 102 ? -13.173 -4.508 9.247 1.00 92.75 102 PRO A CA 1
ATOM 739 C C . PRO A 1 102 ? -11.907 -4.004 8.542 1.00 92.75 102 PRO A C 1
ATOM 741 O O . PRO A 1 102 ? -11.453 -2.883 8.780 1.00 92.75 102 PRO A O 1
ATOM 744 N N . ALA A 1 103 ? -11.407 -4.828 7.627 1.00 94.94 103 ALA A N 1
ATOM 745 C CA . ALA A 1 103 ? -10.439 -4.441 6.612 1.00 94.94 103 ALA A CA 1
ATOM 746 C C . ALA A 1 103 ? -11.055 -4.670 5.228 1.00 94.94 103 ALA A C 1
ATOM 748 O O . ALA A 1 103 ? -11.885 -5.569 5.045 1.00 94.94 103 ALA A O 1
ATOM 749 N N . ILE A 1 104 ? -10.640 -3.865 4.259 1.00 97.56 104 ILE A N 1
ATOM 750 C CA . ILE A 1 104 ? -11.111 -3.909 2.878 1.00 97.56 104 ILE A CA 1
ATOM 751 C C . ILE A 1 104 ? -9.970 -4.256 1.930 1.00 97.56 104 ILE A C 1
ATOM 753 O O . ILE A 1 104 ? -8.792 -4.010 2.191 1.00 97.56 104 ILE A O 1
ATOM 757 N N . LYS A 1 105 ? -10.347 -4.839 0.795 1.00 98.25 105 LYS A N 1
ATOM 758 C CA . LYS A 1 105 ? -9.449 -5.065 -0.332 1.00 98.25 105 LYS A CA 1
ATOM 759 C C . LYS A 1 105 ? -9.584 -3.891 -1.290 1.00 98.25 105 LYS A C 1
ATOM 761 O O . LYS A 1 105 ? -10.663 -3.680 -1.846 1.00 98.25 105 LYS A O 1
ATOM 766 N N . VAL A 1 106 ? -8.482 -3.196 -1.515 1.00 98.56 106 VAL A N 1
ATOM 767 C CA . VAL A 1 106 ? -8.383 -2.101 -2.471 1.00 98.56 106 VAL A CA 1
ATOM 768 C C . VAL A 1 106 ? -7.564 -2.564 -3.673 1.00 98.56 106 VAL A C 1
ATOM 770 O O . VAL A 1 106 ? -6.471 -3.111 -3.534 1.00 98.56 106 VAL A O 1
ATOM 773 N N . THR A 1 107 ? -8.121 -2.377 -4.858 1.00 98.56 107 THR A N 1
ATOM 774 C CA . THR A 1 107 ? -7.493 -2.566 -6.165 1.00 98.56 107 THR A CA 1
ATOM 775 C C . THR A 1 107 ? -7.664 -1.278 -6.966 1.00 98.56 107 THR A C 1
ATOM 777 O O . THR A 1 107 ? -8.285 -0.324 -6.493 1.00 98.56 107 THR A O 1
ATOM 780 N N . LYS A 1 108 ? -7.121 -1.219 -8.185 1.00 98.19 108 LYS A N 1
ATOM 781 C CA . LYS A 1 108 ? -7.306 -0.054 -9.059 1.00 98.19 108 LYS A CA 1
ATOM 782 C C . LYS A 1 108 ? -8.794 0.252 -9.273 1.00 98.19 108 LYS A C 1
ATOM 784 O O . LYS A 1 108 ? -9.199 1.402 -9.218 1.00 98.19 108 LYS A O 1
ATOM 789 N N . GLU A 1 109 ? -9.626 -0.773 -9.442 1.00 98.19 109 GLU A N 1
ATOM 790 C CA . GLU A 1 109 ? -11.047 -0.627 -9.783 1.00 98.19 109 GLU A CA 1
ATOM 791 C C . GLU A 1 109 ? -11.894 0.043 -8.695 1.00 98.19 109 GLU A C 1
ATOM 793 O O . GLU A 1 109 ? -12.950 0.578 -9.012 1.00 98.19 109 GLU A O 1
ATOM 798 N N . ASN A 1 110 ? -11.468 -0.015 -7.431 1.00 98.19 110 ASN A N 1
ATOM 799 C CA . ASN A 1 110 ? -12.194 0.568 -6.302 1.00 98.19 110 ASN A CA 1
ATOM 800 C C . ASN A 1 110 ? -11.315 1.493 -5.452 1.00 98.19 110 ASN A C 1
ATOM 802 O O . ASN A 1 110 ? -11.594 1.682 -4.266 1.00 98.19 110 ASN A O 1
ATOM 806 N N . LEU A 1 111 ? -10.229 2.031 -6.018 1.00 98.31 111 LEU A N 1
ATOM 807 C CA . LEU A 1 111 ? -9.259 2.816 -5.256 1.00 98.31 111 LEU A CA 1
ATOM 808 C C . LEU A 1 111 ? -9.912 4.030 -4.591 1.00 98.31 111 LEU A C 1
ATOM 810 O O . LEU A 1 111 ? -9.685 4.282 -3.409 1.00 98.31 111 LEU A O 1
ATOM 814 N N . VAL A 1 112 ? -10.742 4.766 -5.329 1.00 98.19 112 VAL A N 1
ATOM 815 C CA . VAL A 1 112 ? -11.383 5.987 -4.827 1.00 98.19 112 VAL A CA 1
ATOM 816 C C . VAL A 1 112 ? -12.412 5.663 -3.741 1.00 98.19 112 VAL A C 1
ATOM 818 O O . VAL A 1 112 ? -12.431 6.307 -2.690 1.00 98.19 112 VAL A O 1
ATOM 821 N N . GLU A 1 113 ? -13.251 4.652 -3.958 1.00 98.19 113 GLU A N 1
ATOM 822 C CA . GLU A 1 113 ? -14.244 4.200 -2.982 1.00 98.19 113 GLU A CA 1
ATOM 823 C C . GLU A 1 113 ? -13.573 3.659 -1.719 1.00 98.19 113 GLU A C 1
ATOM 825 O O . GLU A 1 113 ? -13.923 4.073 -0.616 1.00 98.19 113 GLU A O 1
ATOM 830 N N . GLY A 1 114 ? -12.573 2.788 -1.876 1.00 97.94 114 GLY A N 1
ATOM 831 C CA . GLY A 1 114 ? -11.836 2.193 -0.766 1.00 97.94 114 GLY A CA 1
ATOM 832 C C . GLY A 1 114 ? -11.070 3.231 0.051 1.00 97.94 114 GLY A C 1
ATOM 833 O O . GLY A 1 114 ? -11.031 3.147 1.279 1.00 97.94 114 GLY A O 1
ATOM 834 N N . TRP A 1 115 ? -10.525 4.263 -0.600 1.00 98.12 115 TRP A N 1
ATOM 835 C CA . TRP A 1 115 ? -9.882 5.378 0.091 1.00 98.12 115 TRP A CA 1
ATOM 836 C C . TRP A 1 115 ? -10.858 6.141 0.984 1.00 98.12 115 TRP A C 1
ATOM 838 O O . TRP A 1 115 ? -10.575 6.381 2.160 1.00 98.12 115 TRP A O 1
ATOM 848 N N . ARG A 1 116 ? -12.036 6.474 0.452 1.00 97.94 116 ARG A N 1
ATOM 849 C CA . ARG A 1 116 ? -13.096 7.145 1.213 1.00 97.94 116 ARG A CA 1
ATOM 850 C C . ARG A 1 116 ? -13.625 6.271 2.343 1.00 97.94 116 ARG A C 1
ATOM 852 O O . ARG A 1 116 ? -13.845 6.779 3.438 1.00 97.94 116 ARG A O 1
ATOM 859 N N . GLU A 1 117 ? -13.799 4.975 2.100 1.00 97.69 117 GLU A N 1
ATOM 860 C CA . GLU A 1 117 ? -14.266 4.024 3.110 1.00 97.69 117 GLU A CA 1
ATOM 861 C C . GLU A 1 117 ? -13.266 3.900 4.270 1.00 97.69 117 GLU A C 1
ATOM 863 O O . GLU A 1 117 ? -13.655 3.965 5.435 1.00 97.69 117 GLU A O 1
ATOM 868 N N . SER A 1 118 ? -11.969 3.789 3.973 1.00 97.12 118 SER A N 1
ATOM 869 C CA . SER A 1 118 ? -10.924 3.633 4.989 1.00 97.12 118 SER A CA 1
ATOM 870 C C . SER A 1 118 ? -10.626 4.924 5.760 1.00 97.12 118 SER A C 1
ATOM 872 O O . SER A 1 118 ? -10.581 4.926 6.998 1.00 97.12 118 SER A O 1
ATOM 874 N N . LEU A 1 119 ? -10.419 6.025 5.032 1.00 96.94 119 LEU A N 1
ATOM 875 C CA . LEU A 1 119 ? -9.860 7.265 5.572 1.00 96.94 119 LEU A CA 1
ATOM 876 C C . LEU A 1 119 ? -10.903 8.371 5.788 1.00 96.94 119 LEU A C 1
ATOM 878 O O . LEU A 1 119 ? -10.575 9.383 6.404 1.00 96.94 119 LEU A O 1
ATOM 882 N N . HIS A 1 120 ? -12.147 8.193 5.322 1.00 96.69 120 HIS A N 1
ATOM 883 C CA . HIS A 1 120 ? -13.224 9.195 5.411 1.00 96.69 120 HIS A CA 1
ATOM 884 C C . HIS A 1 120 ? -12.849 10.565 4.808 1.00 96.69 120 HIS A C 1
ATOM 886 O O . HIS A 1 120 ? -13.292 11.618 5.267 1.00 96.69 120 HIS A O 1
ATOM 892 N N . GLN A 1 121 ? -12.032 10.548 3.758 1.00 96.44 121 GLN A N 1
ATOM 893 C CA . GLN A 1 121 ? -11.597 11.720 2.999 1.00 96.44 121 GLN A CA 1
ATOM 894 C C . GLN A 1 121 ? -11.427 11.343 1.527 1.00 96.44 121 GLN A C 1
ATOM 896 O O . GLN A 1 121 ? -11.351 10.160 1.199 1.00 96.44 121 GLN A O 1
ATOM 901 N N . ASP A 1 122 ? -11.354 12.333 0.643 1.00 97.38 122 ASP A N 1
ATOM 902 C CA . ASP A 1 122 ? -10.989 12.094 -0.754 1.00 97.38 122 ASP A CA 1
ATOM 903 C C . ASP A 1 122 ? -9.498 11.719 -0.884 1.00 97.38 122 ASP A C 1
ATOM 905 O O . ASP A 1 122 ? -8.681 12.156 -0.059 1.00 97.38 122 ASP A O 1
ATOM 909 N N . PRO A 1 123 ? -9.114 10.909 -1.891 1.00 97.00 123 PRO A N 1
ATOM 910 C CA . PRO A 1 123 ? -7.709 10.726 -2.222 1.00 97.00 123 PRO A CA 1
ATOM 911 C C . PRO A 1 123 ? -7.092 12.024 -2.765 1.00 97.00 123 PRO A C 1
ATOM 913 O O . PRO A 1 123 ? -7.818 12.920 -3.206 1.00 97.00 123 PRO A O 1
ATOM 916 N N . PRO A 1 124 ? -5.751 12.140 -2.739 1.00 97.50 124 PRO A N 1
ATOM 917 C CA . PRO A 1 124 ? -5.030 13.242 -3.362 1.00 97.50 124 PRO A CA 1
ATOM 918 C C . PRO A 1 124 ? -5.519 13.544 -4.791 1.00 97.50 124 PRO A C 1
ATOM 920 O O . PRO A 1 124 ? -5.850 12.601 -5.524 1.00 97.50 124 PRO A O 1
ATOM 923 N N . PRO A 1 125 ? -5.545 14.824 -5.213 1.00 97.06 125 PRO A N 1
ATOM 924 C CA . PRO A 1 125 ? -6.004 15.214 -6.547 1.00 97.06 125 PRO A CA 1
ATOM 925 C C . PRO A 1 125 ? -5.318 14.446 -7.680 1.00 97.06 125 PRO A C 1
ATOM 927 O O . PRO A 1 125 ? -5.979 14.031 -8.622 1.00 97.06 125 PRO A O 1
ATOM 930 N N . GLU A 1 126 ? -4.021 14.160 -7.546 1.00 96.44 126 GLU A N 1
ATOM 931 C CA . GLU A 1 126 ? -3.227 13.437 -8.545 1.00 96.44 126 GLU A CA 1
ATOM 932 C C . GLU A 1 126 ? -3.728 12.006 -8.785 1.00 96.44 126 GLU A C 1
ATOM 934 O O . GLU A 1 126 ? -3.533 11.456 -9.867 1.00 96.44 126 GLU A O 1
ATOM 939 N N . ILE A 1 127 ? -4.367 11.398 -7.781 1.00 97.12 127 ILE A N 1
ATOM 940 C CA . ILE A 1 127 ? -5.038 10.105 -7.922 1.00 97.12 127 ILE A CA 1
ATOM 941 C C . ILE A 1 127 ? -6.426 10.326 -8.515 1.00 97.12 127 ILE A C 1
ATOM 943 O O . ILE A 1 127 ? -6.773 9.643 -9.469 1.00 97.12 127 ILE A O 1
ATOM 947 N N . MET A 1 128 ? -7.203 11.282 -7.993 1.00 96.06 128 MET A N 1
ATOM 948 C CA . MET A 1 128 ? -8.558 11.578 -8.484 1.00 96.06 128 MET A CA 1
ATOM 949 C C . MET A 1 128 ? -8.596 11.881 -9.986 1.00 96.06 128 MET A C 1
ATOM 951 O O . MET A 1 128 ? -9.485 11.396 -10.681 1.00 96.06 128 MET A O 1
ATOM 955 N N . ASP A 1 129 ? -7.618 12.629 -10.494 1.00 95.62 129 ASP A N 1
ATOM 956 C CA . ASP A 1 129 ? -7.522 13.019 -11.903 1.00 95.62 129 ASP A CA 1
ATOM 957 C C . ASP A 1 129 ? -7.370 11.820 -12.856 1.00 95.62 129 ASP A C 1
ATOM 959 O O . ASP A 1 129 ? -7.671 11.941 -14.041 1.00 95.62 129 ASP A O 1
ATOM 963 N N . LEU A 1 130 ? -6.949 10.652 -12.356 1.00 95.38 130 LEU A N 1
ATOM 964 C CA . LEU A 1 130 ? -6.830 9.415 -13.138 1.00 95.38 130 LEU A CA 1
ATOM 965 C C . LEU A 1 130 ? -8.148 8.626 -13.249 1.00 95.38 130 LEU A C 1
ATOM 967 O O . LEU A 1 130 ? -8.201 7.657 -14.007 1.00 95.38 130 LEU A O 1
ATOM 971 N N . TYR A 1 131 ? -9.190 9.015 -12.506 1.00 91.44 131 TYR A N 1
ATOM 972 C CA . TYR A 1 131 ? -10.499 8.343 -12.467 1.00 91.44 131 TYR A CA 1
ATOM 973 C C . TYR A 1 131 ? -11.653 9.213 -13.002 1.00 91.44 131 TYR A C 1
ATOM 975 O O . TYR A 1 131 ? -12.812 8.807 -12.898 1.00 91.44 131 TYR A O 1
ATOM 983 N N . ASN A 1 132 ? -11.341 10.385 -13.566 1.00 75.75 132 ASN A N 1
ATOM 984 C CA . ASN A 1 132 ? -12.298 11.321 -14.169 1.00 75.75 132 ASN A CA 1
ATOM 985 C C . ASN A 1 132 ? -12.417 11.162 -15.692 1.00 75.75 132 ASN A C 1
ATOM 987 O O . ASN A 1 132 ? -11.404 10.828 -16.347 1.00 75.75 132 ASN A O 1
#